Protein AF-A0A8S3JJ90-F1 (afdb_monomer_lite)

Structure (mmCIF, N/CA/C/O backbone):
data_AF-A0A8S3JJ90-F1
#
_entry.id   AF-A0A8S3JJ90-F1
#
loop_
_atom_site.group_PDB
_atom_site.id
_atom_site.type_symbol
_atom_site.label_atom_id
_atom_site.label_alt_id
_atom_site.label_comp_id
_atom_site.label_asym_id
_atom_site.label_entity_id
_atom_site.label_seq_id
_atom_site.pdbx_PDB_ins_code
_atom_site.Cartn_x
_atom_site.Cartn_y
_atom_site.Cartn_z
_atom_site.occupancy
_atom_site.B_iso_or_equiv
_atom_site.auth_seq_id
_atom_site.auth_comp_id
_atom_site.auth_asym_id
_atom_site.auth_atom_id
_atom_site.pdbx_PDB_model_num
ATOM 1 N N . MET A 1 1 ? 7.545 7.339 31.240 1.00 44.75 1 MET A N 1
ATOM 2 C CA . MET A 1 1 ? 7.485 7.088 32.698 1.00 44.75 1 MET A CA 1
ATOM 3 C C . MET A 1 1 ? 6.136 7.483 33.319 1.00 44.75 1 MET A C 1
ATOM 5 O O . MET A 1 1 ? 5.784 6.890 34.324 1.00 44.75 1 MET A O 1
ATOM 9 N N . ASN A 1 2 ? 5.346 8.383 32.702 1.00 60.28 2 ASN A N 1
ATOM 10 C CA . ASN A 1 2 ? 4.027 8.799 33.219 1.00 60.28 2 ASN A CA 1
ATOM 11 C C . ASN A 1 2 ? 2.847 7.844 32.928 1.00 60.28 2 ASN A C 1
ATOM 13 O O . ASN A 1 2 ? 1.942 7.784 33.748 1.00 60.28 2 ASN A O 1
ATOM 17 N N . SER A 1 3 ? 2.848 7.058 31.840 1.00 63.91 3 SER A N 1
ATOM 18 C CA . SER A 1 3 ? 1.640 6.292 31.455 1.00 63.91 3 SER A CA 1
ATOM 19 C C . SER A 1 3 ? 1.291 5.133 32.400 1.00 63.91 3 SER A C 1
ATOM 21 O O . SER A 1 3 ? 0.122 4.885 32.660 1.00 63.91 3 SER A O 1
ATOM 23 N N . LEU A 1 4 ? 2.286 4.426 32.952 1.00 65.00 4 LEU A N 1
ATOM 24 C CA . LEU A 1 4 ? 2.032 3.303 33.868 1.00 65.00 4 LEU A CA 1
ATOM 25 C C . LEU A 1 4 ? 1.499 3.771 35.227 1.00 65.00 4 LEU A C 1
ATOM 27 O O . LEU A 1 4 ? 0.623 3.127 35.792 1.00 65.00 4 LEU A O 1
ATOM 31 N N . LEU A 1 5 ? 2.003 4.898 35.740 1.00 71.31 5 LEU A N 1
ATOM 32 C CA . LEU A 1 5 ? 1.503 5.496 36.983 1.00 71.31 5 LEU A CA 1
ATOM 33 C C . LEU A 1 5 ? 0.058 5.971 36.828 1.00 71.31 5 LEU A C 1
ATOM 35 O O . LEU A 1 5 ? -0.741 5.813 37.745 1.00 71.31 5 LEU A O 1
ATOM 39 N N . GLU A 1 6 ? -0.272 6.506 35.657 1.00 70.25 6 GLU A N 1
ATOM 40 C CA . GLU A 1 6 ? -1.612 6.972 35.321 1.00 70.25 6 GLU A CA 1
ATOM 41 C C . GLU A 1 6 ? -2.616 5.809 35.269 1.00 70.25 6 GLU A C 1
ATOM 43 O O . GLU A 1 6 ? -3.645 5.855 35.939 1.00 70.25 6 GLU A O 1
ATOM 48 N N . VAL A 1 7 ? -2.274 4.711 34.587 1.00 71.06 7 VAL A N 1
ATOM 49 C CA . VAL A 1 7 ? -3.108 3.495 34.542 1.00 71.06 7 VAL A CA 1
ATOM 50 C C . VAL A 1 7 ? -3.324 2.902 35.939 1.00 71.06 7 VAL A C 1
ATOM 52 O O . VAL A 1 7 ? -4.453 2.597 36.318 1.00 71.06 7 VAL A O 1
ATOM 55 N N . VAL A 1 8 ? -2.261 2.784 36.742 1.00 74.31 8 VAL A N 1
ATOM 56 C CA . VAL A 1 8 ? -2.354 2.255 38.114 1.00 74.31 8 VAL A CA 1
ATOM 57 C C . VAL A 1 8 ? -3.202 3.164 39.008 1.00 74.31 8 VAL A C 1
ATOM 59 O O . VAL A 1 8 ? -3.961 2.668 39.841 1.00 74.31 8 VAL A O 1
ATOM 62 N N . TYR A 1 9 ? -3.117 4.486 38.843 1.00 77.56 9 TYR A N 1
ATOM 63 C CA . TYR A 1 9 ? -3.939 5.435 39.591 1.00 77.56 9 TYR A CA 1
ATOM 64 C C . TYR A 1 9 ? -5.430 5.256 39.285 1.00 77.56 9 TYR A C 1
ATOM 66 O O . TYR A 1 9 ? -6.218 5.082 40.214 1.00 77.56 9 TYR A O 1
ATOM 74 N N . TYR A 1 10 ? -5.811 5.228 38.004 1.00 73.19 10 TYR A N 1
ATOM 75 C CA . TYR A 1 10 ? -7.215 5.082 37.607 1.00 73.19 10 TYR A CA 1
ATOM 76 C C . TYR A 1 10 ? -7.795 3.708 37.959 1.00 73.19 10 TYR A C 1
ATOM 78 O O . TYR A 1 10 ? -8.951 3.629 38.366 1.00 73.19 10 TYR A O 1
ATOM 86 N N . PHE A 1 11 ? -6.992 2.642 37.900 1.00 75.38 11 PHE A N 1
ATOM 87 C CA . PHE A 1 11 ? -7.409 1.315 38.357 1.00 75.38 11 PHE A CA 1
ATOM 88 C C . PHE A 1 11 ? -7.718 1.293 39.864 1.00 75.38 11 PHE A C 1
ATOM 90 O O . PHE A 1 11 ? -8.768 0.814 40.290 1.00 75.38 11 PHE A O 1
ATOM 97 N N . ASN A 1 12 ? -6.830 1.868 40.682 1.00 74.94 12 ASN A N 1
ATOM 98 C CA . ASN A 1 12 ? -7.042 1.961 42.129 1.00 74.94 12 ASN A CA 1
ATOM 99 C C . ASN A 1 12 ? -8.204 2.898 42.485 1.00 74.94 12 ASN A C 1
ATOM 101 O O . ASN A 1 12 ? -8.962 2.614 43.413 1.00 74.94 12 ASN A O 1
ATOM 105 N N . LEU A 1 13 ? -8.370 3.993 41.735 1.00 72.88 13 LEU A N 1
ATOM 106 C CA . LEU A 1 13 ? -9.514 4.888 41.868 1.00 72.88 13 LEU A CA 1
ATOM 107 C C . LEU A 1 13 ? -10.813 4.120 41.603 1.00 72.88 13 LEU A C 1
ATOM 109 O O . LEU A 1 13 ? -11.692 4.141 42.459 1.00 72.88 13 LEU A O 1
ATOM 113 N N . ALA A 1 14 ? -10.902 3.376 40.497 1.00 69.81 14 ALA A N 1
ATOM 114 C CA . ALA A 1 14 ? -12.062 2.547 40.183 1.00 69.81 14 ALA A CA 1
ATOM 115 C C . ALA A 1 14 ? -12.372 1.564 41.324 1.00 69.81 14 ALA A C 1
ATOM 117 O O . ALA A 1 14 ? -13.486 1.570 41.840 1.00 69.81 14 ALA A O 1
ATOM 118 N N . GLY A 1 15 ? -11.378 0.820 41.825 1.00 70.38 15 GLY A N 1
ATOM 119 C CA . GLY A 1 15 ? -11.573 -0.077 42.973 1.00 70.38 15 GLY A CA 1
ATOM 120 C C . GLY A 1 15 ? -12.061 0.641 44.242 1.00 70.38 15 GLY A C 1
ATOM 121 O O . GLY A 1 15 ? -12.935 0.143 44.955 1.00 70.38 15 GLY A O 1
ATOM 122 N N . SER A 1 16 ? -11.563 1.850 44.514 1.00 68.38 16 SER A N 1
ATOM 123 C CA . SER A 1 16 ? -12.001 2.645 45.671 1.00 68.38 16 SER A CA 1
ATOM 124 C C . SER A 1 16 ? -13.438 3.163 45.541 1.00 68.38 16 SER A C 1
ATOM 126 O O . SER A 1 16 ? -14.152 3.261 46.535 1.0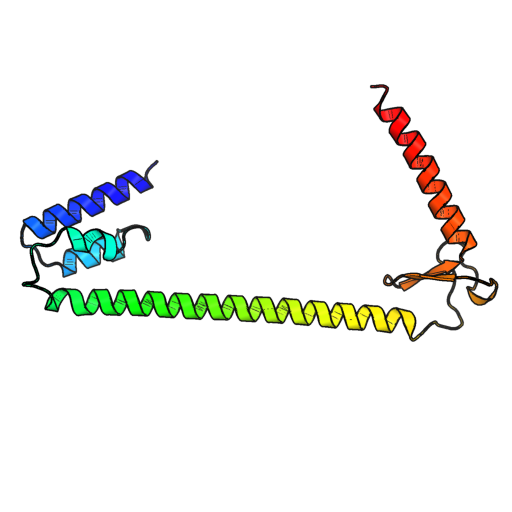0 68.38 16 SER A O 1
ATOM 128 N N . VAL A 1 17 ? -13.888 3.470 44.323 1.00 67.75 17 VAL A N 1
ATOM 129 C CA . VAL A 1 17 ? -15.232 4.006 44.070 1.00 67.75 17 VAL A CA 1
ATOM 130 C C . VAL A 1 17 ? -16.275 2.885 44.120 1.00 67.75 17 VAL A C 1
ATOM 132 O O . VAL A 1 17 ? -17.336 3.064 44.718 1.00 67.75 17 VAL A O 1
ATOM 135 N N . VAL A 1 18 ? -15.925 1.698 43.612 1.00 66.31 18 VAL A N 1
ATOM 136 C CA . VAL A 1 18 ? -16.749 0.479 43.702 1.00 66.31 18 VAL A CA 1
ATOM 137 C C . VAL A 1 18 ? -16.948 0.045 45.156 1.00 66.31 18 VAL A C 1
ATOM 139 O O . VAL A 1 18 ? -18.066 -0.253 45.568 1.00 66.31 18 VAL A O 1
ATOM 142 N N . THR A 1 19 ? -15.889 0.072 45.969 1.00 64.56 19 THR A N 1
ATOM 143 C CA . THR A 1 19 ? -15.967 -0.286 47.400 1.00 64.56 19 THR A CA 1
ATOM 144 C C . THR A 1 19 ? -16.714 0.746 48.254 1.00 64.56 19 THR A C 1
ATOM 146 O O . THR A 1 19 ? -17.197 0.406 49.332 1.00 64.56 19 THR A O 1
ATOM 149 N N . GLN A 1 20 ? -16.848 1.990 47.781 1.00 64.62 20 GLN A N 1
ATOM 150 C CA . GLN A 1 20 ? -17.575 3.072 48.458 1.00 64.62 20 GLN A CA 1
ATOM 151 C C . GLN A 1 20 ? -19.060 3.174 48.066 1.00 64.62 20 GLN A C 1
ATOM 153 O O . GLN A 1 20 ? -19.755 4.040 48.594 1.00 64.62 20 GLN A O 1
ATOM 158 N N . GLY A 1 21 ? -19.560 2.317 47.167 1.00 58.62 21 GLY A N 1
ATOM 159 C CA . GLY A 1 21 ? -20.976 2.295 46.778 1.00 58.62 21 GLY A CA 1
ATOM 160 C C . GLY A 1 21 ? -21.432 3.502 45.948 1.00 58.62 21 GLY A C 1
ATOM 161 O O . GLY A 1 21 ? -22.615 3.837 45.958 1.00 58.62 21 GLY A O 1
ATOM 162 N N . ARG A 1 22 ? -20.505 4.181 45.262 1.00 58.56 22 ARG A N 1
ATOM 163 C CA . ARG A 1 22 ? -20.825 5.279 44.336 1.00 58.56 22 ARG A CA 1
ATOM 164 C C . ARG A 1 22 ? -21.301 4.756 42.976 1.00 58.56 22 ARG A C 1
ATOM 166 O O . ARG A 1 22 ? -21.001 3.627 42.594 1.00 58.56 22 ARG A O 1
ATOM 173 N N . ASP A 1 23 ? -22.037 5.608 42.264 1.00 62.47 23 ASP A N 1
ATOM 174 C CA . ASP A 1 23 ? -22.655 5.311 40.970 1.00 62.47 23 ASP A CA 1
ATOM 175 C C . ASP A 1 23 ? -21.586 5.058 39.892 1.00 62.47 23 ASP A C 1
ATOM 177 O O . ASP A 1 23 ? -20.684 5.865 39.661 1.00 62.47 23 ASP A O 1
ATOM 181 N N . LEU A 1 24 ? -21.674 3.907 39.229 1.00 63.50 24 LEU A N 1
ATOM 182 C CA . LEU A 1 24 ? -20.670 3.451 38.267 1.00 63.50 24 LEU A CA 1
ATOM 183 C C . LEU A 1 24 ? -20.658 4.259 36.978 1.00 63.50 24 LEU A C 1
ATOM 185 O O . LEU A 1 24 ? -19.662 4.228 36.259 1.00 63.50 24 LEU A O 1
ATOM 189 N N . ASN A 1 25 ? -21.724 5.006 36.696 1.00 64.25 25 ASN A N 1
ATOM 190 C CA . ASN A 1 25 ? -21.741 5.929 35.567 1.00 64.25 25 ASN A CA 1
ATOM 191 C C . ASN A 1 25 ? -20.654 7.005 35.709 1.00 64.25 25 ASN A C 1
ATOM 193 O O . ASN A 1 25 ? -19.986 7.317 34.729 1.00 64.25 25 ASN A O 1
ATOM 197 N N . GLU A 1 26 ? -20.400 7.480 36.933 1.00 67.38 26 GLU A N 1
ATOM 198 C CA . GLU A 1 26 ? -19.338 8.450 37.227 1.00 67.38 26 GLU A CA 1
ATOM 199 C C . GLU A 1 26 ? -17.946 7.819 37.033 1.00 67.38 26 GLU A C 1
ATOM 201 O O . GLU A 1 26 ? -17.030 8.447 36.508 1.00 67.38 26 GLU A O 1
ATOM 206 N N . VAL A 1 27 ? -17.790 6.533 37.375 1.00 67.69 27 VAL A N 1
ATOM 207 C CA . VAL A 1 27 ? -16.546 5.779 37.136 1.00 67.69 27 VAL A CA 1
ATOM 208 C C . VAL A 1 27 ? -16.295 5.603 35.641 1.00 67.69 27 VAL A C 1
ATOM 210 O O . VAL A 1 27 ? -15.187 5.856 35.176 1.00 67.69 27 VAL A O 1
ATOM 213 N N . MET A 1 28 ? -17.316 5.200 34.884 1.00 66.19 28 MET A N 1
ATOM 214 C CA . MET A 1 28 ? -17.225 5.028 33.433 1.00 66.19 28 MET A CA 1
ATOM 215 C C . MET A 1 28 ? -16.932 6.350 32.718 1.00 66.19 28 MET A C 1
ATOM 217 O O . MET A 1 28 ? -16.139 6.357 31.783 1.00 66.19 28 MET A O 1
ATOM 221 N N . GLU A 1 29 ? -17.506 7.463 33.177 1.00 69.69 29 GLU A N 1
ATOM 222 C CA . GLU A 1 29 ? -17.227 8.798 32.643 1.00 69.69 29 GLU A CA 1
ATOM 223 C C . GLU A 1 29 ? -15.784 9.230 32.925 1.00 69.69 29 GLU A C 1
ATOM 225 O O . GLU A 1 29 ? -15.086 9.652 32.010 1.00 69.69 29 GLU A O 1
ATOM 230 N N . ILE A 1 30 ? -15.274 9.022 34.144 1.00 67.06 30 ILE A N 1
ATOM 231 C CA . ILE A 1 30 ? -13.871 9.317 34.480 1.00 67.06 30 ILE A CA 1
ATOM 232 C C . ILE A 1 30 ? -12.905 8.453 33.654 1.00 67.06 30 ILE A C 1
ATOM 234 O O . ILE A 1 30 ? -11.828 8.915 33.276 1.00 67.06 30 ILE A O 1
ATOM 238 N N . LEU A 1 31 ? -13.273 7.208 33.351 1.00 67.44 31 LEU A N 1
ATOM 239 C CA . LEU A 1 31 ? -12.468 6.310 32.523 1.0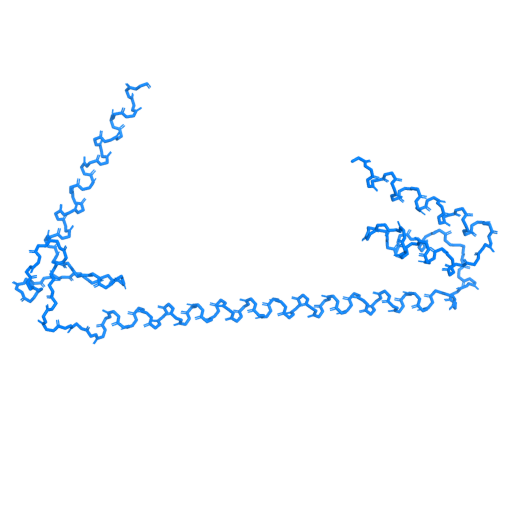0 67.44 31 LEU A CA 1
ATOM 240 C C . LEU A 1 31 ? -12.519 6.668 31.035 1.00 67.44 31 LEU A C 1
ATOM 242 O O . LEU A 1 31 ? -11.493 6.572 30.373 1.00 67.44 31 LEU A O 1
ATOM 246 N N . GLU A 1 32 ? -13.671 7.094 30.512 1.00 66.94 32 GLU A N 1
ATOM 247 C CA . GLU A 1 32 ? -13.795 7.567 29.126 1.00 66.94 32 GLU A CA 1
ATOM 248 C C . GLU A 1 32 ? -13.144 8.954 28.935 1.00 66.94 32 GLU A C 1
ATOM 250 O O . GLU A 1 32 ? -12.537 9.204 27.895 1.00 66.94 32 GLU A O 1
ATOM 255 N N . GLU A 1 33 ? -13.237 9.851 29.924 1.00 63.84 33 GLU A N 1
ATOM 256 C CA . GLU A 1 33 ? -12.732 11.231 29.847 1.00 63.84 33 GLU A CA 1
ATOM 257 C C . GLU A 1 33 ? -11.241 11.338 30.206 1.00 63.84 33 GLU A C 1
ATOM 259 O O . GLU A 1 33 ? -10.505 12.124 29.605 1.00 63.84 33 GLU A O 1
ATOM 264 N N . LYS A 1 34 ? -10.782 10.568 31.203 1.00 61.12 34 LYS A N 1
ATOM 265 C CA . LYS A 1 34 ? -9.432 10.700 31.780 1.00 61.12 34 LYS A CA 1
ATOM 266 C C . LYS A 1 34 ? -8.620 9.415 31.799 1.00 61.12 34 LYS A C 1
ATOM 268 O O . LYS A 1 34 ? -7.408 9.469 32.008 1.00 61.12 34 LYS A O 1
ATOM 273 N N . GLY A 1 35 ? -9.253 8.272 31.551 1.00 58.28 35 GLY A N 1
ATOM 274 C CA . GLY A 1 35 ? -8.546 7.038 31.269 1.00 58.28 35 GLY A CA 1
ATOM 275 C C . GLY A 1 35 ? -7.865 7.165 29.915 1.00 58.28 35 GLY A C 1
ATOM 276 O O . GLY A 1 35 ? -8.501 7.308 28.874 1.00 58.28 35 GLY A O 1
ATOM 277 N N . SER A 1 36 ? -6.534 7.110 29.913 1.00 56.91 36 SER A N 1
ATOM 278 C CA . SER A 1 36 ? -5.804 6.850 28.675 1.00 56.91 36 SER A CA 1
ATOM 279 C C . SER A 1 36 ? -6.427 5.627 27.981 1.00 56.91 36 SER A C 1
ATOM 281 O O . SER A 1 36 ? -6.876 4.701 28.659 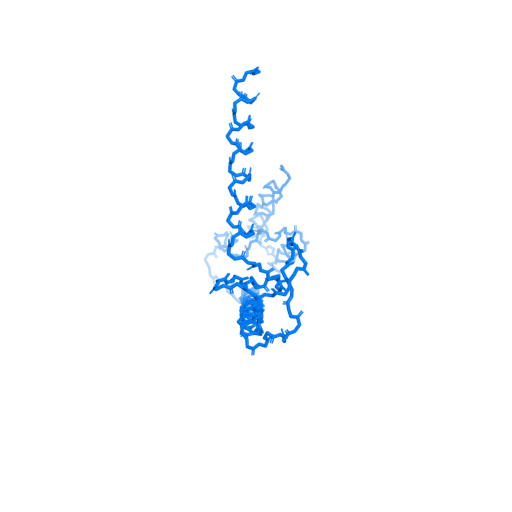1.00 56.91 36 SER A O 1
ATOM 283 N N . ASN A 1 37 ? -6.428 5.598 26.644 1.00 62.56 37 ASN A N 1
ATOM 284 C CA . ASN A 1 37 ? -6.999 4.546 25.774 1.00 62.56 37 ASN A CA 1
ATOM 285 C C . ASN A 1 37 ? -6.442 3.110 26.019 1.00 62.56 37 ASN A C 1
ATOM 287 O O . ASN A 1 37 ? -6.572 2.223 25.177 1.00 62.56 37 ASN A O 1
ATOM 291 N N . GLN A 1 38 ? -5.726 2.915 27.126 1.00 63.47 38 GLN A N 1
ATOM 292 C CA . GLN A 1 38 ? -5.089 1.711 27.631 1.00 63.47 38 GLN A CA 1
ATOM 293 C C . GLN A 1 38 ? -5.942 0.968 28.668 1.00 63.47 38 GLN A C 1
ATOM 295 O O . GLN A 1 38 ? -5.746 -0.233 28.809 1.00 63.47 38 GLN A O 1
ATOM 300 N N . LEU A 1 39 ? -6.854 1.643 29.381 1.00 65.06 39 LEU A N 1
ATOM 301 C CA . LEU A 1 39 ? -7.684 1.029 30.425 1.00 65.06 39 LEU A CA 1
ATOM 302 C C . LEU A 1 39 ? -9.038 0.631 29.836 1.00 65.06 39 LEU A C 1
ATOM 304 O O . LEU A 1 39 ? -9.809 1.488 29.403 1.00 65.06 39 LEU A O 1
ATOM 308 N N . LYS A 1 40 ? -9.313 -0.672 29.766 1.00 68.00 40 LYS A N 1
ATOM 309 C CA . LYS A 1 40 ? -10.548 -1.204 29.185 1.00 68.00 40 LYS A CA 1
ATOM 310 C C . LYS A 1 40 ? -11.530 -1.579 30.281 1.00 68.00 40 LYS A C 1
ATOM 312 O O . LYS A 1 40 ? -11.147 -1.922 31.394 1.00 68.00 40 LYS A O 1
ATOM 317 N N . ILE A 1 41 ? -12.814 -1.619 29.927 1.00 67.75 41 ILE A N 1
ATOM 318 C CA . ILE A 1 41 ? -13.858 -2.137 30.822 1.00 67.75 41 ILE A CA 1
ATOM 319 C C . ILE A 1 41 ? -13.561 -3.575 31.283 1.00 67.75 41 ILE A C 1
ATOM 321 O O . ILE A 1 41 ? -13.849 -3.932 32.422 1.00 67.75 41 ILE A O 1
ATOM 325 N N . GLU A 1 42 ? -12.909 -4.361 30.421 1.00 70.56 42 GLU A N 1
ATOM 326 C CA . GLU A 1 42 ? -12.422 -5.720 30.688 1.00 70.56 42 GLU A CA 1
ATOM 327 C C . GLU A 1 42 ? -11.525 -5.791 31.936 1.00 70.56 42 GLU A C 1
ATOM 329 O O . GLU A 1 42 ? -11.613 -6.755 32.693 1.00 70.56 42 GLU A O 1
ATOM 334 N N . ASP A 1 43 ? -10.715 -4.757 32.186 1.00 70.69 43 ASP A N 1
ATOM 335 C CA . ASP A 1 43 ? -9.759 -4.718 33.296 1.00 70.69 43 ASP A CA 1
ATOM 336 C C . ASP A 1 43 ? -10.445 -4.468 34.647 1.00 70.69 43 ASP A C 1
ATOM 338 O O . ASP A 1 43 ? -9.910 -4.820 35.693 1.00 70.69 43 ASP A O 1
ATOM 342 N N . ILE A 1 44 ? -11.640 -3.874 34.643 1.00 70.56 44 ILE A N 1
ATOM 343 C CA . ILE A 1 44 ? -12.339 -3.414 35.854 1.00 70.56 44 ILE A CA 1
ATOM 344 C C . ILE A 1 44 ? -13.399 -4.427 36.294 1.00 70.56 44 ILE A C 1
ATOM 346 O O . ILE A 1 44 ? -13.702 -4.508 37.481 1.00 70.56 44 ILE A O 1
ATO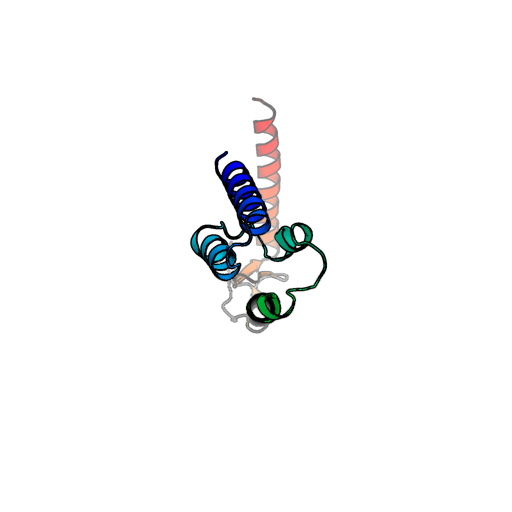M 350 N N . LEU A 1 45 ? -13.904 -5.260 35.373 1.00 67.25 45 LEU A N 1
ATOM 351 C CA . LEU A 1 45 ? -14.844 -6.354 35.663 1.00 67.25 45 LEU A CA 1
ATOM 352 C C . LEU A 1 45 ? -14.468 -7.227 36.885 1.00 67.25 45 LEU A C 1
ATOM 354 O O . LEU A 1 45 ? -15.377 -7.581 37.634 1.00 67.25 45 LEU A O 1
ATOM 358 N N . PRO A 1 46 ? -13.185 -7.549 37.155 1.00 73.81 46 PRO A N 1
ATOM 359 C CA . PRO A 1 46 ? -12.799 -8.342 38.327 1.00 73.81 46 PRO A CA 1
ATOM 360 C C . PRO A 1 46 ? -12.948 -7.633 39.684 1.00 73.81 46 PRO A C 1
ATOM 362 O O . PRO A 1 46 ? -12.883 -8.295 40.715 1.00 73.81 46 PRO A O 1
ATOM 365 N N . LEU A 1 47 ? -13.094 -6.303 39.714 1.00 68.00 47 LEU A N 1
ATOM 366 C CA . LEU A 1 47 ? -13.168 -5.512 40.953 1.00 68.00 47 LEU A CA 1
ATOM 367 C C . LEU A 1 47 ? -14.574 -5.488 41.575 1.00 68.00 47 LEU A C 1
ATOM 369 O O . LEU A 1 47 ? -14.755 -4.920 42.652 1.00 68.00 47 LEU A O 1
ATOM 373 N N . PHE A 1 48 ? -15.567 -6.078 40.908 1.00 62.41 48 PHE A N 1
ATOM 374 C CA . PHE A 1 48 ? -16.964 -6.006 41.319 1.00 62.41 48 PHE A CA 1
ATOM 375 C C . PHE A 1 48 ? -17.398 -7.243 42.120 1.00 62.41 48 PHE A C 1
ATOM 377 O O . PHE A 1 48 ? -17.095 -8.365 41.714 1.00 62.41 48 PHE A O 1
ATOM 384 N N . PRO A 1 49 ? -18.129 -7.063 43.237 1.00 63.53 49 PRO A N 1
ATOM 385 C CA . PRO A 1 49 ? -18.742 -8.172 43.963 1.00 63.53 49 PRO A CA 1
ATOM 386 C C . PRO A 1 49 ? -19.862 -8.825 43.132 1.00 63.53 49 PRO A C 1
ATOM 388 O O . PRO A 1 49 ? -20.450 -8.182 42.261 1.00 63.53 49 PRO A O 1
ATOM 391 N N . ASP A 1 50 ? -20.139 -10.105 43.396 1.00 59.31 50 ASP A N 1
ATOM 392 C CA . ASP A 1 50 ? -20.987 -10.982 42.577 1.00 59.31 50 ASP A CA 1
ATOM 393 C C . ASP A 1 50 ? -22.315 -10.342 42.116 1.00 59.31 50 ASP A C 1
ATOM 395 O O . ASP A 1 50 ? -23.229 -10.125 42.903 1.00 59.31 50 ASP A O 1
ATOM 399 N N . PHE A 1 51 ? -22.404 -10.098 40.802 1.00 55.06 51 PHE A N 1
ATOM 400 C CA . PHE A 1 51 ? -23.573 -10.138 39.904 1.00 55.06 51 PHE A CA 1
ATOM 401 C C . PHE A 1 51 ? -24.898 -9.409 40.244 1.00 55.06 51 PHE A C 1
ATOM 403 O O . PHE A 1 51 ? -25.755 -9.326 39.363 1.00 55.06 51 PHE A O 1
ATOM 410 N N . GLU A 1 52 ? -25.095 -8.798 41.413 1.00 55.50 52 GLU A N 1
ATOM 411 C CA . GLU A 1 52 ? -26.377 -8.153 41.772 1.00 55.50 52 GLU A CA 1
ATOM 412 C C . GLU A 1 52 ? -26.645 -6.820 41.049 1.00 55.50 52 GLU A C 1
ATOM 414 O O . GLU A 1 52 ? -27.716 -6.233 41.183 1.00 55.50 52 GLU A O 1
ATOM 419 N N . THR A 1 53 ? -25.719 -6.352 40.209 1.00 58.22 53 THR A N 1
ATOM 420 C CA . THR A 1 53 ? -25.866 -5.097 39.461 1.00 58.22 53 THR A CA 1
ATOM 421 C C . THR A 1 53 ? -25.600 -5.214 37.952 1.00 58.22 53 THR A C 1
ATOM 423 O O . THR A 1 53 ? -25.166 -4.258 37.324 1.00 58.22 53 THR A O 1
ATOM 426 N N . ILE A 1 54 ? -25.898 -6.348 37.303 1.00 58.16 54 ILE A N 1
ATOM 427 C CA . ILE A 1 54 ? -25.730 -6.517 35.833 1.00 58.16 54 ILE A CA 1
ATOM 428 C C . ILE A 1 54 ? -26.409 -5.412 34.998 1.00 58.16 54 ILE A C 1
ATOM 430 O O . ILE A 1 54 ? -25.884 -5.021 33.951 1.00 58.16 54 ILE A O 1
ATOM 434 N N . ASP A 1 55 ? -27.559 -4.888 35.432 1.00 61.09 55 ASP A N 1
ATOM 435 C CA . ASP A 1 55 ? -28.350 -3.953 34.616 1.00 61.09 55 ASP A CA 1
ATOM 436 C C . ASP A 1 55 ? -27.624 -2.631 34.319 1.00 61.09 55 ASP A C 1
ATOM 438 O O . ASP A 1 55 ? -27.788 -2.066 33.234 1.00 61.09 55 ASP A O 1
ATOM 442 N N . GLN A 1 56 ? -26.750 -2.177 35.223 1.00 63.12 56 GLN A N 1
ATOM 443 C CA . GLN A 1 56 ? -25.934 -0.976 35.007 1.00 63.12 56 GLN A CA 1
ATOM 444 C C . GLN A 1 56 ? -24.740 -1.213 34.061 1.00 63.12 56 GLN A C 1
ATOM 446 O O . GLN A 1 56 ? -24.270 -0.270 33.428 1.00 63.12 56 GLN A O 1
ATOM 451 N N . PHE A 1 57 ? -24.301 -2.462 33.858 1.00 64.31 57 PHE A N 1
ATOM 452 C CA . PHE A 1 57 ? -23.168 -2.794 32.976 1.00 64.31 57 PHE A CA 1
ATOM 453 C C . PHE A 1 57 ? -23.568 -3.089 31.531 1.00 64.31 57 PHE A C 1
ATOM 455 O O . PHE A 1 57 ? -22.735 -3.039 30.625 1.00 64.31 57 PHE A O 1
ATOM 462 N N . LYS A 1 58 ? -24.849 -3.370 31.283 1.00 71.62 58 LYS A N 1
ATOM 463 C CA . LYS A 1 58 ? -25.329 -3.772 29.958 1.00 71.62 58 LYS A CA 1
ATOM 464 C C . LYS A 1 58 ? -25.032 -2.722 28.884 1.00 71.62 58 LYS A C 1
ATOM 466 O O . LYS A 1 58 ? -24.539 -3.068 27.815 1.00 71.62 58 LYS A O 1
ATOM 471 N N . LYS A 1 59 ? -25.301 -1.441 29.158 1.00 72.75 59 LYS A N 1
ATOM 472 C CA . LYS A 1 59 ? -25.113 -0.361 28.172 1.00 72.75 59 LYS A CA 1
ATOM 473 C C . LYS A 1 59 ? -23.630 -0.078 27.865 1.00 72.75 59 LYS A C 1
ATOM 475 O O . LYS A 1 59 ? -23.295 -0.066 26.682 1.00 72.75 59 LYS A O 1
ATOM 480 N N . PRO A 1 60 ? -22.734 0.092 28.859 1.00 70.62 60 PRO A N 1
ATOM 481 C CA . PRO A 1 60 ? -21.305 0.284 28.594 1.00 70.62 60 PRO A CA 1
ATOM 482 C C . PRO A 1 60 ? -20.642 -0.877 27.845 1.00 70.62 60 PRO A C 1
ATOM 484 O O . PRO A 1 60 ? -19.802 -0.654 26.971 1.00 70.62 60 PRO A O 1
ATOM 487 N N . ILE A 1 61 ? -21.042 -2.117 28.151 1.00 74.19 61 ILE A N 1
ATOM 488 C CA . ILE A 1 61 ? -20.521 -3.309 27.471 1.00 74.19 61 ILE A CA 1
ATOM 489 C C . ILE A 1 61 ? -20.980 -3.332 26.011 1.00 74.19 61 ILE A C 1
ATOM 491 O O . ILE A 1 61 ? -20.152 -3.538 25.126 1.00 74.19 61 ILE A O 1
ATOM 495 N N . ILE A 1 62 ? -22.265 -3.066 25.743 1.00 79.62 62 ILE A N 1
ATOM 496 C CA . ILE A 1 62 ? -22.789 -2.984 24.370 1.00 79.62 62 ILE A CA 1
ATOM 497 C C . ILE A 1 62 ? -22.027 -1.919 23.574 1.00 79.62 62 ILE A C 1
ATOM 499 O O . ILE A 1 62 ? -21.496 -2.232 22.514 1.00 79.62 62 ILE A O 1
ATOM 503 N N . LYS A 1 63 ? -21.868 -0.710 24.127 1.00 79.56 63 LYS A N 1
ATOM 504 C CA . LYS A 1 63 ? -21.139 0.392 23.478 1.00 79.56 63 LYS A CA 1
ATOM 505 C C . LYS A 1 63 ? -19.674 0.038 23.193 1.00 79.56 63 LYS A C 1
ATOM 507 O O . LYS A 1 63 ? -19.148 0.367 22.132 1.00 79.56 63 LYS A O 1
ATOM 512 N N . SER A 1 64 ? -19.008 -0.658 24.117 1.00 78.06 64 SER A N 1
ATOM 513 C CA . SER A 1 64 ? -17.625 -1.114 23.918 1.00 78.06 64 SER A CA 1
ATOM 514 C C . SER A 1 64 ? -17.531 -2.137 22.785 1.00 78.06 64 SER A C 1
ATOM 516 O O . SER A 1 64 ? -16.659 -2.024 21.926 1.00 78.06 64 SER A O 1
ATOM 518 N N . LEU A 1 65 ? -18.446 -3.112 22.751 1.00 81.56 65 LEU A N 1
ATOM 519 C CA . LEU A 1 65 ? -18.506 -4.136 21.704 1.00 81.56 65 LEU A CA 1
ATOM 520 C C . LEU A 1 65 ? -18.839 -3.546 20.328 1.00 81.56 65 LEU A C 1
ATOM 522 O O . LEU A 1 65 ? -18.235 -3.952 19.336 1.00 81.56 65 LEU A O 1
ATOM 526 N N . GLU A 1 66 ? -19.749 -2.573 20.268 1.00 84.19 66 GLU A N 1
ATOM 527 C CA . GLU A 1 66 ? -20.062 -1.815 19.051 1.00 84.19 66 GLU A CA 1
ATOM 528 C C . GLU A 1 66 ? -18.817 -1.088 18.531 1.00 84.19 66 GLU A C 1
ATOM 530 O O . GLU A 1 66 ? -18.418 -1.305 17.389 1.00 84.19 66 GLU A O 1
ATOM 535 N N . ASN A 1 67 ? -18.111 -0.351 19.396 1.00 82.62 67 ASN A N 1
ATOM 536 C CA . ASN A 1 67 ? -16.875 0.346 19.028 1.00 82.62 67 ASN A CA 1
ATOM 537 C C . ASN A 1 67 ? -15.780 -0.621 18.527 1.00 82.62 67 ASN A C 1
ATOM 539 O O . ASN A 1 67 ? -15.064 -0.333 17.568 1.00 82.62 67 ASN A O 1
ATOM 543 N N . TYR A 1 68 ? -15.654 -1.812 19.123 1.00 80.69 68 TYR A N 1
ATOM 544 C CA . TYR A 1 68 ? -14.750 -2.843 18.598 1.00 80.69 68 TYR A CA 1
ATOM 545 C C . TYR A 1 68 ? -15.144 -3.312 17.196 1.00 80.69 68 TYR A C 1
ATOM 547 O O . TYR A 1 68 ? -14.271 -3.494 16.344 1.00 80.69 68 TYR A O 1
ATOM 555 N N . ASN A 1 69 ? -16.436 -3.516 16.948 1.00 86.19 69 ASN A N 1
ATOM 556 C CA . ASN A 1 69 ? -16.925 -3.972 15.653 1.00 86.19 69 ASN A CA 1
ATOM 557 C C . ASN A 1 69 ? -16.746 -2.896 14.571 1.00 86.19 69 ASN A C 1
ATOM 559 O O . ASN A 1 69 ? -16.318 -3.201 13.455 1.00 86.19 69 ASN A O 1
ATOM 563 N N . ASP A 1 70 ? -16.959 -1.630 14.922 1.00 89.62 70 ASP A N 1
ATOM 564 C CA . ASP A 1 70 ? -16.703 -0.490 14.044 1.00 89.62 70 ASP A CA 1
ATOM 565 C C . ASP A 1 70 ? -15.220 -0.408 13.676 1.00 89.62 70 ASP A C 1
ATOM 567 O O . ASP A 1 70 ? -14.865 -0.370 12.496 1.00 89.62 70 ASP A O 1
ATOM 571 N N . ARG A 1 71 ? -14.328 -0.504 14.670 1.00 86.25 71 ARG A N 1
ATOM 572 C CA . ARG A 1 71 ? -12.873 -0.526 14.443 1.00 86.25 71 ARG A CA 1
ATOM 573 C C . ARG A 1 71 ? -12.436 -1.691 13.560 1.00 86.25 71 ARG A C 1
ATOM 575 O O . ARG A 1 71 ? -11.587 -1.512 12.689 1.00 86.25 71 ARG A O 1
ATOM 582 N N . LEU A 1 72 ? -13.016 -2.875 13.753 1.00 85.75 72 LEU A N 1
ATOM 583 C CA . LEU A 1 72 ? -12.765 -4.030 12.887 1.00 85.75 72 LEU A CA 1
ATOM 584 C C . LEU A 1 72 ? -13.220 -3.771 11.449 1.00 85.75 72 LEU A C 1
ATOM 586 O O . LEU A 1 72 ? -12.558 -4.202 10.507 1.00 85.75 72 LEU A O 1
ATOM 590 N N . THR A 1 73 ? -14.343 -3.083 11.271 1.00 90.06 73 THR A N 1
ATOM 591 C CA . THR A 1 73 ? -14.891 -2.768 9.949 1.00 90.06 73 THR A CA 1
ATOM 592 C C . THR A 1 73 ? -14.016 -1.751 9.219 1.00 90.06 73 THR A C 1
ATOM 594 O O . THR A 1 73 ? -13.700 -1.954 8.045 1.00 90.06 73 THR A O 1
ATOM 597 N N . VAL A 1 74 ? -13.536 -0.722 9.923 1.00 91.94 74 VAL A N 1
ATOM 598 C CA . VAL A 1 74 ? -12.564 0.245 9.389 1.00 91.94 74 VAL A CA 1
ATOM 599 C C . VAL A 1 74 ? -11.285 -0.466 8.957 1.00 91.94 74 VAL A C 1
ATOM 601 O O . VAL A 1 74 ? -10.903 -0.375 7.795 1.00 91.94 74 VAL A O 1
ATOM 604 N N . LEU A 1 75 ? -10.686 -1.270 9.841 1.00 90.50 75 LEU A N 1
ATOM 605 C CA . LEU A 1 75 ? -9.436 -1.971 9.541 1.00 90.50 75 LEU A CA 1
ATOM 606 C C . LEU A 1 75 ? -9.571 -2.930 8.345 1.00 90.50 75 LEU A C 1
ATOM 608 O O . LEU A 1 75 ? -8.678 -3.020 7.505 1.00 90.50 75 LEU A O 1
ATOM 612 N N . ARG A 1 76 ? -10.703 -3.637 8.228 1.00 91.31 76 ARG A N 1
ATOM 613 C CA . ARG A 1 76 ? -10.993 -4.489 7.059 1.00 91.31 76 ARG A CA 1
ATOM 614 C C . ARG A 1 76 ? -11.103 -3.683 5.769 1.00 91.31 76 ARG A C 1
ATOM 616 O O . ARG A 1 76 ? -10.660 -4.156 4.725 1.00 91.31 76 ARG A O 1
ATOM 623 N N . THR A 1 77 ? -11.695 -2.496 5.840 1.00 93.31 77 THR A N 1
ATOM 624 C CA . THR A 1 77 ? -11.824 -1.597 4.688 1.00 93.31 77 THR A CA 1
ATOM 625 C C . THR A 1 77 ? -10.447 -1.108 4.247 1.00 93.31 77 THR A C 1
ATOM 627 O O . THR A 1 77 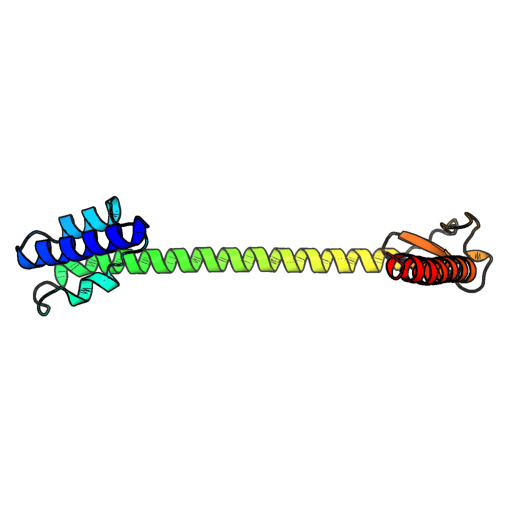? -10.098 -1.265 3.081 1.00 93.31 77 THR A O 1
ATOM 630 N N . GLU A 1 78 ? -9.615 -0.662 5.191 1.00 92.50 78 GLU A N 1
ATOM 631 C CA . GLU A 1 78 ? -8.231 -0.251 4.925 1.00 92.50 78 GLU A CA 1
ATOM 632 C C . GLU A 1 78 ? -7.399 -1.377 4.289 1.00 92.50 78 GLU A C 1
ATOM 634 O O . GLU A 1 78 ? -6.682 -1.149 3.313 1.00 92.50 78 GLU A O 1
ATOM 639 N N . MET A 1 79 ? -7.526 -2.617 4.781 1.00 92.50 79 MET A N 1
ATOM 640 C CA . MET A 1 79 ? -6.854 -3.775 4.175 1.00 92.50 79 MET A CA 1
ATOM 641 C C . MET A 1 79 ? -7.313 -4.033 2.733 1.00 92.50 79 MET A C 1
ATOM 643 O O . MET A 1 79 ? -6.493 -4.382 1.878 1.00 92.50 79 MET A O 1
ATOM 647 N N . ASN A 1 80 ? -8.610 -3.888 2.454 1.00 92.56 80 ASN A N 1
ATOM 648 C CA . ASN A 1 80 ? -9.160 -4.101 1.118 1.00 92.56 80 ASN A CA 1
ATOM 649 C C . ASN A 1 80 ? -8.675 -3.023 0.137 1.00 92.56 80 ASN A C 1
ATOM 651 O O . ASN A 1 80 ? -8.256 -3.342 -0.974 1.00 92.56 80 ASN A O 1
ATOM 655 N N . ASP A 1 81 ? -8.657 -1.763 0.563 1.00 92.44 81 ASP A N 1
ATOM 656 C CA . ASP A 1 81 ? -8.198 -0.647 -0.267 1.00 92.44 81 ASP A CA 1
ATOM 657 C C . ASP A 1 81 ? -6.697 -0.744 -0.572 1.00 92.44 81 ASP A C 1
ATOM 659 O O . ASP A 1 81 ? -6.278 -0.564 -1.718 1.00 92.44 81 ASP A O 1
ATOM 663 N N . ALA A 1 82 ? -5.883 -1.128 0.416 1.00 89.88 82 ALA A N 1
ATOM 664 C CA . ALA A 1 82 ? -4.466 -1.407 0.199 1.00 89.88 82 ALA A CA 1
ATOM 665 C C . ALA A 1 82 ? -4.249 -2.576 -0.779 1.00 89.88 82 ALA A C 1
ATOM 667 O O . ALA A 1 82 ? -3.375 -2.506 -1.643 1.00 89.88 82 ALA A O 1
ATOM 668 N N . SER A 1 83 ? -5.057 -3.635 -0.675 1.00 92.31 83 SER A N 1
ATOM 669 C CA . SER A 1 83 ? -4.968 -4.794 -1.574 1.00 92.31 83 SER A CA 1
ATOM 670 C C . SER A 1 83 ? -5.317 -4.423 -3.016 1.00 92.31 83 SER A C 1
ATOM 672 O O . SER A 1 83 ? -4.570 -4.775 -3.925 1.00 92.31 83 SER A O 1
ATOM 674 N N . LYS A 1 84 ? -6.382 -3.636 -3.225 1.00 93.88 84 LYS A N 1
ATOM 675 C CA . LYS A 1 84 ? -6.736 -3.111 -4.554 1.00 93.88 84 LYS A CA 1
ATOM 676 C C . LYS A 1 84 ? -5.610 -2.280 -5.160 1.00 93.88 84 LYS A C 1
ATOM 678 O O . LYS A 1 84 ? -5.255 -2.495 -6.309 1.00 93.88 84 LYS A O 1
ATOM 683 N N . SER A 1 85 ? -4.996 -1.399 -4.370 1.00 91.88 85 SER A N 1
ATOM 684 C CA . SER A 1 85 ? -3.855 -0.592 -4.821 1.00 91.88 85 SER A CA 1
ATOM 685 C C . SER A 1 85 ? -2.669 -1.458 -5.274 1.00 91.88 85 SER A C 1
ATOM 687 O O . SER A 1 85 ? -2.043 -1.186 -6.298 1.00 91.88 85 SER A O 1
ATOM 689 N N . ILE A 1 86 ? -2.380 -2.550 -4.556 1.00 92.00 86 ILE A N 1
ATOM 690 C CA . ILE A 1 86 ? -1.343 -3.510 -4.963 1.00 92.00 86 ILE A CA 1
ATOM 691 C C . ILE A 1 86 ? -1.689 -4.165 -6.304 1.00 92.00 86 ILE A C 1
ATOM 693 O O . ILE A 1 86 ? -0.800 -4.329 -7.145 1.00 92.00 86 ILE A O 1
ATOM 697 N N . ASP A 1 87 ? -2.946 -4.552 -6.505 1.00 93.00 87 ASP A N 1
ATOM 698 C CA . ASP A 1 87 ? -3.382 -5.176 -7.752 1.00 93.00 87 ASP A CA 1
ATOM 699 C C . ASP A 1 87 ? -3.340 -4.187 -8.929 1.00 93.00 87 ASP A C 1
ATOM 701 O O . ASP A 1 87 ? -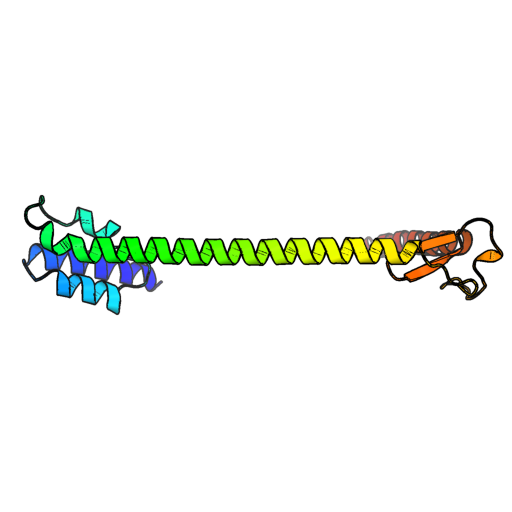2.810 -4.538 -9.984 1.00 93.00 87 ASP A O 1
ATOM 705 N N . ASP A 1 88 ? -3.732 -2.926 -8.727 1.00 92.56 88 ASP A N 1
ATOM 706 C CA . ASP A 1 88 ? -3.603 -1.862 -9.733 1.00 92.56 88 ASP A CA 1
ATOM 707 C C . ASP A 1 88 ? -2.136 -1.660 -10.164 1.00 92.56 88 ASP A C 1
ATOM 709 O O . ASP A 1 88 ? -1.818 -1.606 -11.356 1.00 92.56 88 ASP A O 1
ATOM 713 N N . ILE A 1 89 ? -1.205 -1.628 -9.200 1.00 89.81 89 ILE A N 1
ATOM 714 C CA . ILE A 1 89 ? 0.237 -1.518 -9.475 1.00 89.81 89 ILE A CA 1
ATOM 715 C C . ILE A 1 89 ? 0.742 -2.723 -10.282 1.00 89.81 89 ILE A C 1
ATOM 717 O O . ILE A 1 89 ? 1.564 -2.571 -11.194 1.00 89.81 89 ILE A O 1
ATOM 721 N N . ARG A 1 90 ? 0.286 -3.938 -9.951 1.00 89.56 90 ARG A N 1
ATOM 722 C CA . ARG A 1 90 ? 0.671 -5.161 -10.674 1.00 89.56 90 ARG A CA 1
ATOM 723 C C . ARG A 1 90 ? 0.181 -5.133 -12.116 1.00 89.56 90 ARG A C 1
ATOM 725 O O . ARG A 1 90 ? 0.953 -5.477 -13.017 1.00 89.56 90 ARG A O 1
ATOM 732 N N . ASP A 1 91 ? -1.050 -4.691 -12.332 1.00 90.19 91 ASP A N 1
ATOM 733 C CA . ASP A 1 91 ? -1.634 -4.544 -13.661 1.00 90.19 91 ASP A CA 1
ATOM 734 C C . ASP A 1 91 ? -0.879 -3.511 -14.501 1.00 90.19 91 ASP A C 1
ATOM 736 O O . ASP A 1 91 ? -0.570 -3.753 -15.673 1.00 90.19 91 ASP A O 1
ATOM 740 N N . ASP A 1 92 ? -0.507 -2.379 -13.911 1.00 87.06 92 ASP A N 1
ATOM 741 C CA . ASP A 1 92 ? 0.276 -1.356 -14.599 1.00 87.06 92 ASP A CA 1
ATOM 742 C C . ASP A 1 92 ? 1.685 -1.837 -14.955 1.00 87.06 92 ASP A C 1
ATOM 744 O O . ASP A 1 92 ? 2.160 -1.598 -16.074 1.00 87.06 92 ASP A O 1
ATOM 748 N N . LEU A 1 93 ? 2.334 -2.598 -14.068 1.00 84.25 93 LEU A N 1
ATOM 749 C CA . LEU A 1 93 ? 3.616 -3.237 -14.361 1.00 84.25 93 LEU A CA 1
ATOM 750 C C . LEU A 1 93 ? 3.499 -4.239 -15.520 1.00 84.25 93 LEU A C 1
ATOM 752 O O . LEU A 1 93 ? 4.376 -4.282 -16.391 1.00 84.25 93 LEU A O 1
ATOM 756 N N . ALA A 1 94 ? 2.425 -5.031 -15.558 1.00 82.00 94 ALA A N 1
ATOM 757 C CA . ALA A 1 94 ? 2.167 -5.966 -16.648 1.00 82.00 94 ALA A CA 1
ATOM 758 C C . ALA A 1 94 ? 1.983 -5.225 -17.984 1.00 82.00 94 ALA A C 1
ATOM 760 O O . ALA A 1 94 ? 2.667 -5.538 -18.962 1.00 82.00 94 ALA A O 1
ATOM 761 N N . LYS A 1 95 ? 1.152 -4.173 -18.014 1.00 80.44 95 LYS A N 1
ATOM 762 C CA . LYS A 1 95 ? 0.953 -3.317 -19.200 1.00 80.44 95 LYS A CA 1
ATOM 763 C C . LYS A 1 95 ? 2.248 -2.640 -19.656 1.00 80.44 95 LYS A C 1
ATOM 765 O O . LYS A 1 95 ? 2.468 -2.470 -20.856 1.00 80.44 95 LYS A O 1
ATOM 770 N N . TYR A 1 96 ? 3.103 -2.216 -18.724 1.00 75.25 96 TYR A N 1
ATOM 771 C CA . TYR A 1 96 ? 4.398 -1.615 -19.046 1.00 75.25 96 TYR A CA 1
ATOM 772 C C . TYR A 1 96 ? 5.313 -2.609 -19.772 1.00 75.25 96 TYR A C 1
ATOM 774 O O . TYR A 1 96 ? 5.829 -2.290 -20.840 1.00 75.25 96 TYR A O 1
ATOM 782 N N . ARG A 1 97 ? 5.423 -3.847 -19.273 1.00 69.44 97 ARG A N 1
ATOM 783 C CA . ARG A 1 97 ? 6.245 -4.898 -19.900 1.00 69.44 97 ARG A CA 1
ATOM 784 C C . ARG A 1 97 ? 5.799 -5.240 -21.323 1.00 69.44 97 ARG A C 1
ATOM 786 O O . ARG A 1 97 ? 6.647 -5.370 -22.201 1.00 69.44 97 ARG A O 1
ATOM 793 N N . THR A 1 98 ? 4.494 -5.358 -21.567 1.00 67.44 98 THR A N 1
ATOM 794 C CA . THR A 1 98 ? 3.973 -5.746 -22.889 1.00 67.44 98 THR A CA 1
ATOM 795 C C . THR A 1 98 ? 4.205 -4.664 -23.949 1.00 67.44 98 THR A C 1
ATOM 797 O O . THR A 1 98 ? 4.504 -4.984 -25.099 1.00 67.44 98 THR A O 1
ATOM 800 N N . ARG A 1 99 ? 4.145 -3.377 -23.574 1.00 63.41 99 ARG A N 1
ATOM 801 C CA . ARG A 1 99 ? 4.404 -2.257 -24.499 1.00 63.41 99 ARG A CA 1
ATOM 802 C C . ARG A 1 99 ? 5.849 -2.204 -24.994 1.00 63.41 99 ARG A C 1
ATOM 804 O O . ARG A 1 99 ? 6.070 -1.889 -26.155 1.00 63.41 99 ARG A O 1
ATOM 811 N N . CYS A 1 100 ? 6.821 -2.563 -24.157 1.00 61.09 100 CYS A N 1
ATOM 812 C CA . CYS A 1 100 ? 8.238 -2.525 -24.532 1.00 61.09 100 CYS A CA 1
ATOM 813 C C . CYS A 1 100 ? 8.631 -3.578 -25.583 1.00 61.09 100 CYS A C 1
ATOM 815 O O . CYS A 1 100 ? 9.657 -3.422 -26.236 1.00 61.09 100 CYS A O 1
ATOM 817 N N . VAL A 1 101 ? 7.840 -4.645 -25.746 1.00 60.34 101 VAL A N 1
ATOM 818 C CA . VAL A 1 101 ? 8.135 -5.750 -26.678 1.00 60.34 101 VAL A CA 1
ATOM 819 C C . VAL A 1 101 ? 7.344 -5.629 -27.988 1.00 60.34 101 VAL A C 1
ATOM 821 O O . VAL A 1 101 ? 7.806 -6.098 -29.024 1.00 60.34 101 VAL A O 1
ATOM 824 N N . ALA A 1 102 ? 6.166 -4.997 -27.969 1.00 56.50 102 ALA A N 1
ATOM 825 C CA . ALA A 1 102 ? 5.223 -5.043 -29.090 1.00 56.50 102 ALA A CA 1
ATOM 826 C C . ALA A 1 102 ? 5.478 -4.018 -30.215 1.00 56.50 102 ALA A C 1
ATOM 828 O O . ALA A 1 102 ? 4.992 -4.224 -31.325 1.00 56.50 102 ALA A O 1
ATOM 829 N N . THR A 1 103 ? 6.212 -2.927 -29.973 1.00 59.81 103 THR A N 1
ATOM 830 C CA . THR A 1 103 ? 6.388 -1.852 -30.970 1.00 59.81 103 THR A CA 1
ATOM 831 C C . THR A 1 103 ? 7.820 -1.323 -30.978 1.00 59.81 103 THR A C 1
ATOM 833 O O . THR A 1 103 ? 8.132 -0.338 -30.312 1.00 59.81 103 THR A O 1
ATOM 836 N N . ILE A 1 104 ? 8.704 -1.983 -31.726 1.00 68.12 104 ILE A N 1
ATOM 837 C CA . ILE A 1 104 ? 10.024 -1.431 -32.050 1.00 68.12 104 ILE A CA 1
ATOM 838 C C . ILE A 1 104 ? 9.841 -0.525 -33.266 1.00 68.12 104 ILE A C 1
ATOM 840 O O . ILE A 1 104 ? 9.409 -0.988 -34.321 1.00 68.12 104 ILE A O 1
ATOM 844 N N . ASP A 1 105 ? 10.155 0.759 -33.116 1.00 69.31 105 ASP A N 1
ATOM 845 C CA . ASP A 1 105 ? 10.217 1.678 -34.249 1.00 69.31 105 ASP A CA 1
ATOM 846 C C . ASP A 1 105 ? 11.353 1.240 -35.188 1.00 69.31 105 ASP A C 1
ATOM 848 O O . ASP A 1 105 ? 12.467 0.944 -34.754 1.00 69.31 105 ASP A O 1
ATOM 852 N N . SER A 1 106 ? 11.084 1.215 -36.489 1.00 67.38 106 SER A N 1
ATOM 853 C CA . SER A 1 106 ? 12.070 0.994 -37.551 1.00 67.38 106 SER A CA 1
ATOM 854 C C . SER A 1 106 ? 13.309 1.900 -37.442 1.00 67.38 106 SER A C 1
ATOM 856 O O . SER A 1 106 ? 14.367 1.521 -37.940 1.00 67.38 106 SER A O 1
ATOM 858 N N . ASN A 1 107 ? 13.205 3.056 -36.773 1.00 72.44 107 ASN A N 1
ATOM 859 C CA . ASN A 1 107 ? 14.323 3.972 -36.521 1.00 72.44 107 ASN A CA 1
ATOM 860 C C . ASN A 1 107 ? 15.004 3.797 -35.144 1.00 72.44 107 ASN A C 1
ATOM 862 O O . ASN A 1 107 ? 15.750 4.670 -34.700 1.00 72.44 107 ASN A O 1
ATOM 866 N N . ALA A 1 108 ? 14.743 2.701 -34.429 1.00 81.25 108 ALA A N 1
ATOM 867 C CA . ALA A 1 108 ? 15.341 2.469 -33.120 1.00 81.25 108 ALA A CA 1
ATOM 868 C C . ALA A 1 108 ? 16.879 2.342 -33.211 1.00 81.25 108 ALA A C 1
ATOM 870 O O . ALA A 1 108 ? 17.431 1.547 -33.983 1.00 81.25 108 ALA A O 1
ATOM 871 N N . ALA A 1 109 ? 17.567 3.139 -32.390 1.00 88.44 109 ALA A N 1
ATOM 872 C CA . ALA A 1 109 ? 19.021 3.239 -32.334 1.00 88.44 109 ALA A CA 1
ATOM 873 C C . ALA A 1 109 ? 19.562 2.789 -30.972 1.00 88.44 109 ALA A C 1
ATOM 875 O O . ALA A 1 109 ? 18.898 2.900 -29.940 1.00 88.44 109 ALA A O 1
ATOM 876 N N . CYS A 1 110 ? 20.787 2.271 -30.974 1.00 90.12 110 CYS A N 1
ATOM 877 C CA . CYS A 1 110 ? 21.472 1.833 -29.767 1.00 90.12 110 CYS A CA 1
ATOM 878 C C . CYS A 1 110 ? 21.828 3.023 -28.868 1.00 90.12 110 CYS A C 1
ATOM 880 O O . CYS A 1 110 ? 22.476 3.966 -29.312 1.00 90.12 110 CYS A O 1
ATOM 882 N N . SER A 1 111 ? 21.494 2.954 -27.579 1.00 90.44 111 SER A N 1
ATOM 883 C CA . SER A 1 111 ? 21.740 4.040 -26.619 1.00 90.44 111 SER A CA 1
ATOM 884 C C . SER A 1 111 ? 23.215 4.213 -26.214 1.00 90.44 111 SER A C 1
ATOM 886 O O . SER A 1 111 ? 23.528 5.123 -25.455 1.00 90.44 111 SER A O 1
ATOM 888 N N . LEU A 1 112 ? 24.127 3.344 -26.673 1.00 90.19 112 LEU A N 1
ATOM 889 C CA . LEU A 1 112 ? 25.571 3.461 -26.402 1.00 90.19 112 LEU A CA 1
ATOM 890 C C . LEU A 1 112 ? 26.363 4.066 -27.559 1.00 90.19 112 LEU A C 1
ATOM 892 O O . LEU A 1 112 ? 27.401 4.679 -27.325 1.00 90.19 112 LEU A O 1
ATOM 896 N N . CYS A 1 113 ? 25.932 3.823 -28.792 1.00 89.69 113 CYS A N 1
ATOM 897 C CA . CYS A 1 113 ? 26.700 4.172 -29.982 1.00 89.69 113 CYS A CA 1
ATOM 898 C C . CYS A 1 113 ? 25.889 4.959 -31.019 1.00 89.69 113 CYS A C 1
ATOM 900 O O . CYS A 1 113 ? 26.475 5.475 -31.962 1.00 89.69 113 CYS A O 1
ATOM 902 N N . GLU A 1 114 ? 24.574 5.095 -30.821 1.00 88.81 114 GLU A N 1
ATOM 903 C CA . GLU A 1 114 ? 23.641 5.897 -31.626 1.00 88.81 114 GLU A CA 1
ATOM 904 C C . GLU A 1 114 ? 23.417 5.391 -33.065 1.00 88.81 114 GLU A C 1
ATOM 906 O O . GLU A 1 114 ? 22.713 6.028 -33.844 1.00 88.81 114 GLU A O 1
ATOM 911 N N . GLN A 1 115 ? 23.939 4.213 -33.435 1.00 87.94 115 GLN A N 1
ATOM 912 C CA . GLN A 1 115 ? 23.618 3.579 -34.723 1.00 87.94 115 GLN A CA 1
ATOM 913 C C . GLN A 1 115 ? 22.342 2.727 -34.658 1.00 87.94 115 GLN A C 1
ATOM 915 O O . GLN A 1 115 ? 21.968 2.205 -33.604 1.00 87.94 115 GLN A O 1
ATOM 920 N N . ALA A 1 116 ? 21.706 2.541 -35.818 1.00 87.31 116 ALA A N 1
ATOM 921 C CA . ALA A 1 116 ? 20.505 1.724 -35.981 1.00 87.31 116 ALA A CA 1
ATOM 922 C C . ALA A 1 116 ? 20.699 0.275 -35.488 1.00 87.31 116 ALA A C 1
ATOM 924 O O . ALA A 1 116 ? 21.730 -0.359 -35.736 1.00 87.31 116 ALA A O 1
ATOM 925 N N . LEU A 1 117 ? 19.682 -0.279 -34.823 1.00 82.25 117 LEU A N 1
ATOM 926 C CA . LEU A 1 117 ? 19.719 -1.645 -34.276 1.00 82.25 117 LEU A CA 1
ATOM 927 C C . LEU A 1 117 ? 19.748 -2.728 -35.362 1.00 82.25 117 LEU A C 1
ATOM 929 O O . LEU A 1 117 ? 20.356 -3.775 -35.164 1.00 82.25 117 LEU A O 1
ATOM 933 N N . MET A 1 118 ? 19.145 -2.450 -36.522 1.00 69.69 118 MET A N 1
ATOM 934 C CA . MET A 1 118 ? 18.964 -3.398 -37.632 1.00 69.69 118 MET A CA 1
ATOM 935 C C . MET A 1 118 ? 20.271 -3.841 -38.315 1.00 69.69 118 MET A C 1
ATOM 937 O O . MET A 1 118 ? 20.251 -4.770 -39.117 1.00 69.69 118 MET A O 1
ATOM 941 N N . LEU A 1 119 ? 21.403 -3.184 -38.036 1.00 64.44 119 LEU A N 1
ATOM 942 C CA . LEU A 1 119 ? 22.692 -3.506 -38.660 1.00 64.44 119 LEU A CA 1
ATOM 943 C C . LEU A 1 119 ? 23.411 -4.713 -38.026 1.00 64.44 119 LEU A C 1
ATOM 945 O O . LEU A 1 119 ? 24.374 -5.204 -38.612 1.00 64.44 119 LEU A O 1
ATOM 949 N N . GLN A 1 120 ? 22.988 -5.185 -36.846 1.00 64.94 120 GLN A N 1
ATOM 950 C CA . GLN A 1 120 ? 23.645 -6.286 -36.124 1.00 64.94 120 GLN A CA 1
ATOM 951 C C . GLN A 1 120 ? 22.685 -7.445 -35.806 1.00 64.94 120 GLN A C 1
ATOM 953 O O . GLN A 1 120 ? 21.482 -7.257 -35.660 1.00 64.94 120 GLN A O 1
ATOM 958 N N . SER A 1 121 ? 23.231 -8.662 -35.681 1.00 65.69 121 SER A N 1
ATOM 959 C CA . SER A 1 121 ? 22.478 -9.923 -35.557 1.00 65.69 121 SER A CA 1
ATOM 960 C C . SER A 1 121 ? 21.802 -10.150 -34.199 1.00 65.69 121 SER A C 1
ATOM 962 O O . SER A 1 121 ? 20.888 -10.968 -34.113 1.00 65.69 121 SER A O 1
ATOM 964 N N . THR A 1 122 ? 22.218 -9.447 -33.141 1.00 83.88 122 THR A N 1
ATOM 965 C CA . THR A 1 122 ? 21.629 -9.569 -31.797 1.00 83.88 122 THR A CA 1
ATOM 966 C C . THR A 1 122 ? 21.516 -8.214 -31.110 1.00 83.88 122 THR A C 1
ATOM 968 O O . THR A 1 122 ? 22.493 -7.463 -31.042 1.00 83.88 122 THR A O 1
ATOM 971 N N . PHE A 1 123 ? 20.353 -7.932 -30.529 1.00 87.19 123 PHE A N 1
ATOM 972 C CA . PHE A 1 123 ? 20.100 -6.741 -29.724 1.00 87.19 123 PHE A CA 1
ATOM 973 C C . PHE A 1 123 ? 19.290 -7.092 -28.474 1.00 87.19 123 PHE A C 1
ATOM 975 O O . PHE A 1 123 ? 18.601 -8.110 -28.421 1.00 87.19 123 PHE A O 1
ATOM 982 N N . TYR A 1 124 ? 19.379 -6.225 -27.469 1.00 86.56 124 TYR A N 1
ATOM 983 C CA . TYR A 1 124 ? 18.669 -6.339 -26.203 1.00 86.56 124 TYR A CA 1
ATOM 984 C C . TYR A 1 124 ? 17.766 -5.128 -25.994 1.00 86.56 124 TYR A C 1
ATOM 986 O O . TYR A 1 124 ? 18.170 -3.987 -26.235 1.00 86.56 124 TYR A O 1
ATOM 994 N N . ILE A 1 125 ? 16.555 -5.391 -25.508 1.00 83.56 125 ILE A N 1
ATOM 995 C CA . ILE A 1 125 ? 15.556 -4.377 -25.175 1.00 83.56 125 ILE A CA 1
ATOM 996 C C . ILE A 1 125 ? 15.290 -4.449 -23.684 1.00 83.56 125 ILE A C 1
ATOM 998 O O . ILE A 1 125 ? 15.004 -5.519 -23.143 1.00 83.56 125 ILE A O 1
ATOM 1002 N N . PHE A 1 126 ? 15.370 -3.301 -23.026 1.00 83.19 126 PHE A N 1
ATOM 1003 C CA . PHE A 1 126 ? 15.077 -3.189 -21.608 1.00 83.19 126 PHE A CA 1
ATOM 1004 C C . PHE A 1 126 ? 13.705 -2.558 -21.398 1.00 83.19 126 PHE A C 1
ATOM 1006 O O . PHE A 1 126 ? 13.277 -1.694 -22.161 1.00 83.19 126 PHE A O 1
ATOM 1013 N N . ALA A 1 127 ? 13.033 -2.941 -20.310 1.00 75.88 127 ALA A N 1
ATOM 1014 C CA . ALA A 1 127 ? 11.730 -2.380 -19.952 1.00 75.88 127 ALA A CA 1
ATOM 1015 C C . ALA A 1 127 ? 11.773 -0.850 -19.773 1.00 75.88 127 ALA A C 1
ATOM 1017 O O . ALA A 1 127 ? 10.770 -0.193 -19.983 1.00 75.88 127 ALA A O 1
ATOM 1018 N N . CYS A 1 128 ? 12.935 -0.264 -19.464 1.00 77.62 128 CYS A N 1
ATOM 1019 C CA . CYS A 1 128 ? 13.117 1.188 -19.388 1.00 77.62 128 CYS A CA 1
ATOM 1020 C C . CYS A 1 128 ? 13.073 1.916 -20.748 1.00 77.62 128 CYS A C 1
ATOM 1022 O O . CYS A 1 128 ? 13.262 3.127 -20.778 1.00 77.62 128 CYS A O 1
ATOM 1024 N N . GLY A 1 129 ? 12.847 1.205 -21.861 1.00 77.31 129 GLY A N 1
ATOM 1025 C CA . GLY A 1 129 ? 12.747 1.785 -23.205 1.00 77.31 129 GLY A CA 1
ATOM 1026 C C . GLY A 1 129 ? 14.088 2.016 -23.905 1.00 77.31 129 GLY A C 1
ATOM 1027 O O . GLY A 1 129 ? 14.112 2.590 -24.989 1.00 77.31 129 GLY A O 1
ATOM 1028 N N . HIS A 1 130 ? 15.199 1.571 -23.311 1.00 85.75 130 HIS A N 1
ATOM 1029 C CA . HIS A 1 130 ? 16.518 1.630 -23.938 1.00 85.75 130 HIS A CA 1
ATOM 1030 C C . HIS A 1 130 ? 16.801 0.380 -24.771 1.00 85.75 130 HIS A C 1
ATOM 1032 O O . HIS A 1 130 ? 16.453 -0.745 -24.388 1.00 85.75 130 HIS A O 1
ATOM 1038 N N . TYR A 1 131 ? 17.511 0.594 -25.875 1.00 87.75 131 TYR A N 1
ATOM 1039 C CA . TYR A 1 131 ? 17.898 -0.441 -26.820 1.00 87.75 131 TYR A CA 1
ATOM 1040 C C . TYR A 1 131 ? 19.413 -0.501 -26.924 1.00 87.75 131 TYR A C 1
ATOM 1042 O O . TYR A 1 131 ? 20.082 0.532 -26.981 1.00 87.75 131 TYR A O 1
ATOM 1050 N N . PHE A 1 132 ? 19.965 -1.707 -26.996 1.00 90.19 132 PHE A N 1
ATOM 1051 C CA . PHE A 1 132 ? 21.404 -1.889 -27.121 1.00 90.19 132 PHE A CA 1
ATOM 1052 C C . PHE A 1 132 ? 21.729 -3.001 -28.100 1.00 90.19 132 PHE A C 1
ATOM 1054 O O . PHE A 1 132 ? 21.110 -4.064 -28.080 1.00 90.19 132 PHE A O 1
ATOM 1061 N N . HIS A 1 133 ? 22.766 -2.794 -28.902 1.00 91.38 133 HIS A N 1
ATOM 1062 C CA . HIS A 1 133 ? 23.414 -3.901 -29.587 1.00 91.38 133 HIS A CA 1
ATOM 1063 C C . HIS A 1 133 ? 24.025 -4.881 -28.580 1.00 91.38 133 HIS A C 1
ATOM 1065 O O . HIS A 1 133 ? 24.515 -4.465 -27.525 1.00 91.38 133 HIS A O 1
ATOM 1071 N N . GLY A 1 134 ? 24.054 -6.171 -28.925 1.00 90.00 134 GLY A N 1
ATOM 1072 C CA . GLY A 1 134 ? 24.673 -7.197 -28.082 1.00 90.00 134 GLY A CA 1
ATOM 1073 C C . GLY A 1 134 ? 26.141 -6.902 -27.770 1.00 90.00 134 GLY A C 1
ATOM 1074 O O . GLY A 1 134 ? 26.546 -6.940 -26.608 1.00 90.00 134 GLY A O 1
ATOM 1075 N N . ASP A 1 135 ? 26.909 -6.494 -28.781 1.00 89.50 135 ASP A N 1
ATOM 1076 C CA . ASP A 1 135 ? 28.334 -6.181 -28.632 1.00 89.50 135 ASP A CA 1
ATOM 1077 C C . ASP A 1 135 ? 28.576 -4.930 -27.778 1.00 89.50 135 ASP A C 1
ATOM 1079 O O . ASP A 1 135 ? 29.477 -4.906 -26.929 1.00 89.50 135 ASP A O 1
ATOM 1083 N N . CYS A 1 136 ? 27.759 -3.887 -27.973 1.00 90.69 136 CYS A N 1
ATOM 1084 C CA . CYS A 1 136 ? 27.840 -2.652 -27.197 1.00 90.69 136 CYS A CA 1
ATOM 1085 C C . CYS A 1 136 ? 27.528 -2.916 -25.722 1.00 90.69 136 CYS A C 1
ATOM 1087 O O . CYS A 1 136 ? 28.287 -2.489 -24.848 1.00 90.69 136 CYS A O 1
ATOM 1089 N N . LEU A 1 137 ? 26.459 -3.670 -25.445 1.00 91.38 137 LEU A N 1
ATOM 1090 C CA . LEU A 1 137 ? 26.076 -4.038 -24.086 1.00 91.38 137 LEU A CA 1
ATOM 1091 C C . LEU A 1 137 ? 27.157 -4.895 -23.416 1.00 91.38 137 LEU A C 1
ATOM 1093 O O . LEU A 1 137 ? 27.579 -4.591 -22.300 1.00 91.38 137 LEU A O 1
ATOM 1097 N N . PHE A 1 138 ? 27.657 -5.921 -24.108 1.00 90.69 138 PHE A N 1
ATOM 1098 C CA . PHE A 1 138 ? 28.713 -6.790 -23.590 1.00 90.69 138 PHE A CA 1
ATOM 1099 C C . PHE A 1 138 ? 29.985 -6.001 -23.255 1.00 90.69 138 PHE A C 1
ATOM 1101 O O . PHE A 1 138 ? 30.560 -6.146 -22.173 1.00 90.69 138 PHE A O 1
ATOM 1108 N N . SER A 1 139 ? 30.401 -5.110 -24.156 1.00 90.81 139 SER A N 1
ATOM 1109 C CA . SER A 1 139 ? 31.571 -4.251 -23.958 1.00 90.81 139 SER A CA 1
ATOM 1110 C C . SER A 1 139 ? 31.405 -3.318 -22.760 1.00 90.81 139 SER A C 1
ATOM 1112 O O . SER A 1 139 ? 32.351 -3.127 -21.991 1.00 90.81 139 SER A O 1
ATOM 1114 N N . TYR A 1 140 ? 30.209 -2.754 -22.580 1.00 90.62 140 TYR A N 1
ATOM 1115 C CA . TYR A 1 140 ? 29.887 -1.881 -21.456 1.00 90.62 140 TYR A CA 1
ATOM 1116 C C . TYR A 1 140 ? 29.936 -2.633 -20.117 1.00 90.62 140 TYR A C 1
ATOM 1118 O O . TYR A 1 140 ? 30.666 -2.227 -19.210 1.00 90.62 140 TYR A O 1
ATOM 1126 N N . VAL A 1 141 ? 29.256 -3.781 -20.016 1.00 90.75 141 VAL A N 1
ATOM 1127 C CA . VAL A 1 141 ? 29.240 -4.615 -18.799 1.00 90.75 141 VAL A CA 1
ATOM 1128 C C . VAL A 1 141 ? 30.647 -5.093 -18.439 1.00 90.75 141 VAL A C 1
ATOM 1130 O O . VAL A 1 141 ? 31.066 -4.987 -17.286 1.00 90.75 141 VAL A O 1
ATOM 1133 N N . ARG A 1 142 ? 31.432 -5.536 -19.428 1.00 90.88 142 ARG A N 1
ATOM 1134 C CA . ARG A 1 142 ? 32.816 -5.974 -19.210 1.00 90.88 142 ARG A CA 1
ATOM 1135 C C . ARG A 1 142 ? 33.707 -4.861 -18.648 1.00 90.88 142 ARG A C 1
ATOM 1137 O O . ARG A 1 142 ? 34.595 -5.144 -17.845 1.00 90.88 142 ARG A O 1
ATOM 1144 N N . ARG A 1 143 ? 33.499 -3.601 -19.052 1.00 88.50 143 ARG A N 1
ATOM 1145 C CA . ARG A 1 143 ? 34.229 -2.450 -18.485 1.00 88.50 143 ARG A CA 1
ATOM 1146 C C . ARG A 1 143 ? 33.836 -2.189 -17.033 1.00 88.50 143 ARG A C 1
ATOM 1148 O O . ARG A 1 143 ? 34.719 -1.897 -16.234 1.00 88.50 143 ARG A O 1
ATOM 1155 N N . LEU A 1 144 ? 32.553 -2.309 -16.694 1.00 85.56 144 LEU A N 1
ATOM 1156 C CA . LEU A 1 144 ? 32.076 -2.136 -15.319 1.00 85.56 144 LEU A CA 1
ATOM 1157 C C . LEU A 1 144 ? 32.624 -3.214 -14.381 1.00 85.56 144 LEU A C 1
ATOM 1159 O O . LEU A 1 144 ? 33.106 -2.879 -13.304 1.00 85.56 144 LEU A O 1
ATOM 1163 N N . MET A 1 145 ? 32.637 -4.478 -14.815 1.00 81.25 145 MET A N 1
ATOM 1164 C CA . MET A 1 145 ? 33.201 -5.578 -14.022 1.00 81.25 145 MET A CA 1
ATOM 1165 C C . MET A 1 145 ? 34.683 -5.345 -13.696 1.00 81.25 145 MET A C 1
ATOM 1167 O O . MET A 1 145 ? 35.057 -5.364 -12.530 1.00 81.25 145 MET A O 1
ATOM 1171 N N . LYS A 1 146 ? 35.505 -4.972 -14.691 1.00 77.56 146 LYS A N 1
ATOM 1172 C CA . LYS A 1 146 ? 36.923 -4.625 -14.458 1.00 77.56 146 LYS A CA 1
ATOM 1173 C C . LYS A 1 146 ? 37.123 -3.448 -13.495 1.00 77.56 146 LYS A C 1
ATOM 1175 O O . LYS A 1 146 ? 38.160 -3.356 -12.845 1.00 77.56 146 LYS A O 1
ATOM 1180 N N . ARG A 1 147 ? 36.172 -2.511 -13.449 1.00 65.44 147 ARG A N 1
ATOM 1181 C CA . ARG A 1 147 ? 36.236 -1.324 -12.583 1.00 65.44 147 ARG A CA 1
ATOM 1182 C C . ARG A 1 147 ? 35.932 -1.671 -11.127 1.00 65.44 147 ARG A C 1
ATOM 1184 O O . ARG A 1 147 ? 36.544 -1.091 -10.238 1.00 65.44 147 ARG A O 1
ATOM 1191 N N . ASN A 1 148 ? 35.030 -2.624 -10.896 1.00 60.41 148 ASN A N 1
ATOM 1192 C CA . ASN A 1 148 ? 34.704 -3.098 -9.554 1.00 60.41 148 ASN A CA 1
ATOM 1193 C C . ASN A 1 148 ? 35.868 -3.867 -8.928 1.00 60.41 148 ASN A C 1
ATOM 1195 O O . ASN A 1 148 ? 36.205 -3.577 -7.786 1.00 60.41 148 ASN A O 1
ATOM 1199 N N . ASP A 1 149 ? 36.550 -4.722 -9.696 1.00 59.19 149 ASP A N 1
ATOM 1200 C CA . ASP A 1 149 ? 37.737 -5.445 -9.215 1.00 59.19 149 ASP A CA 1
ATOM 1201 C C . ASP A 1 149 ? 38.869 -4.480 -8.799 1.00 59.19 149 ASP A C 1
ATOM 1203 O O . ASP A 1 149 ? 39.551 -4.693 -7.795 1.00 59.19 149 ASP A O 1
ATOM 1207 N N . ALA A 1 150 ? 39.037 -3.370 -9.531 1.00 57.88 150 ALA A N 1
ATOM 1208 C CA . ALA A 1 150 ? 40.000 -2.318 -9.200 1.00 57.88 150 ALA A CA 1
ATOM 1209 C C . ALA A 1 150 ? 39.599 -1.492 -7.962 1.00 57.88 150 ALA A C 1
ATOM 1211 O O . ALA A 1 150 ? 40.468 -1.056 -7.211 1.00 57.88 150 ALA A O 1
ATOM 1212 N N . ASN A 1 151 ? 38.300 -1.287 -7.726 1.00 56.09 151 ASN A N 1
ATOM 1213 C CA . ASN A 1 151 ? 37.813 -0.568 -6.548 1.00 56.09 151 ASN A CA 1
ATOM 1214 C C . ASN A 1 151 ? 37.917 -1.418 -5.271 1.00 56.09 151 ASN A C 1
ATOM 1216 O O . ASN A 1 151 ? 38.314 -0.885 -4.238 1.00 56.09 151 ASN A O 1
ATOM 1220 N N . THR A 1 152 ? 37.682 -2.734 -5.341 1.00 55.25 152 THR A N 1
ATOM 1221 C CA . THR A 1 152 ? 37.879 -3.643 -4.195 1.00 55.25 152 THR A CA 1
ATOM 1222 C C . THR A 1 152 ? 39.336 -3.742 -3.734 1.00 55.25 152 THR A C 1
ATOM 1224 O O . THR A 1 152 ? 39.581 -3.952 -2.553 1.00 55.25 152 THR A O 1
ATOM 1227 N N . LEU A 1 153 ? 40.313 -3.535 -4.626 1.00 53.78 153 LEU A N 1
ATOM 1228 C CA . LEU A 1 153 ? 41.743 -3.528 -4.272 1.00 53.78 153 LEU A CA 1
ATOM 1229 C C . LEU A 1 153 ? 42.193 -2.230 -3.577 1.00 53.78 153 LEU A C 1
ATOM 1231 O O . LEU A 1 153 ? 43.190 -2.236 -2.853 1.00 53.78 153 LEU A O 1
ATOM 1235 N N . ASN A 1 154 ? 41.460 -1.130 -3.771 1.00 53.91 154 ASN A N 1
ATOM 1236 C CA . ASN A 1 154 ? 41.769 0.169 -3.167 1.00 53.91 154 ASN A CA 1
ATOM 1237 C C . ASN A 1 154 ? 41.162 0.336 -1.762 1.00 53.91 154 ASN A C 1
ATOM 1239 O O . ASN A 1 154 ? 41.642 1.169 -0.997 1.00 53.91 154 ASN A O 1
ATOM 1243 N N . GLU A 1 155 ? 40.145 -0.453 -1.401 1.00 51.81 155 GLU A N 1
ATOM 1244 C CA . GLU A 1 155 ? 39.542 -0.440 -0.057 1.00 51.81 155 GLU A CA 1
ATOM 1245 C C . GLU A 1 155 ? 40.274 -1.351 0.942 1.00 51.81 155 GLU A C 1
ATOM 1247 O O . GLU A 1 155 ? 40.248 -1.089 2.138 1.00 51.81 155 GLU A O 1
ATOM 1252 N N . THR A 1 156 ? 41.006 -2.369 0.476 1.00 51.59 156 THR A N 1
ATOM 1253 C CA . THR A 1 156 ? 41.835 -3.245 1.331 1.00 51.59 156 THR A CA 1
ATOM 1254 C C . THR A 1 156 ? 43.206 -2.668 1.710 1.00 51.59 156 THR A C 1
ATOM 1256 O O . THR A 1 156 ? 43.973 -3.339 2.394 1.00 51.59 156 THR A O 1
ATOM 1259 N N . ASN A 1 157 ? 43.540 -1.452 1.268 1.00 51.62 157 ASN A N 1
ATOM 1260 C CA . ASN A 1 157 ? 44.839 -0.807 1.514 1.00 51.62 157 ASN A CA 1
ATOM 1261 C C . ASN A 1 157 ? 44.714 0.508 2.310 1.00 51.62 157 ASN A C 1
ATOM 1263 O O . ASN A 1 157 ? 45.485 1.447 2.098 1.00 51.62 157 ASN A O 1
ATOM 1267 N N . ARG A 1 158 ? 43.736 0.583 3.223 1.00 40.88 158 ARG A N 1
ATOM 1268 C CA . ARG A 1 158 ? 43.595 1.676 4.190 1.00 40.88 158 ARG A CA 1
ATOM 1269 C C . ARG A 1 158 ? 43.405 1.156 5.607 1.00 40.88 158 ARG A C 1
ATOM 1271 O O . ARG A 1 158 ? 42.629 0.193 5.773 1.00 40.88 158 ARG A O 1
#

Foldseek 3Di:
DPLVVQQVVLLVVLLVCQVVPHDCVVNVCCCVPRNDPPDDPVSNVVSHDPDPPVVSVPVVVVVVVVVVVVVVVVVVVVVVVVVVVVVVVVVVVVVLVVVQPPDDPQQAAAPQPRHGQVVDDDKDTDSVGHIHGPVSVVVVVVVVVVVVVVVVVVVVPD

Organism: NCBI:txid392030

InterPro domains:
  IPR013083 Zinc finger, RING/FYVE/PHD-type [G3DSA:3.30.40.10] (104-158)

Radius of gyration: 34.54 Å; chains: 1; bounding box: 73×22×87 Å

Secondary structure (DSSP, 8-state):
-HHHHHHHHHHHHHHHHHHTT--HHHHHHHHHHHS-TT--HHHHGGGS-SSTTHHHHHHHHHHHHHHHHHHHHHHHHHHHHHHHHHHHHHHHHHHHHHHHHH---TT-B-TTT--BGGGSS-EEE-TTS-EEEHHHHHHHHHHHHHHHHHHHHHHTT-

Sequence (158 aa):
MNSLLEVVYYFNLAGSVVTQGRDLNEVMEILEEKGSNQLKIEDILPLFPDFETIDQFKKPIIKSLENYNDRLTVLRTEMNDASKSIDDIRDDLAKYRTRCVATIDSNAACSLCEQALMLQSTFYIFACGHYFHGDCLFSYVRRLMKRNDANTLNETNR

pLDDT: mean 74.44, std 12.84, range [40.88, 93.88]